Protein AF-A0A3C0PKL8-F1 (afdb_monomer_lite)

Foldseek 3Di:
DLVVLVVCLVVQLVLQLVLQVVCCVPPDDEDPVFLVLLQCLLPVVPDDPDPVSVVDDPLCNVLSPVLNVVCVVHPPVVSFVVLQSVLSSLVSNLVSVVCSVVVPDSVCSSVVVVVLQVCCVVPVNHRCDDGSHSSVVVVSVVSVD

Radius of gyration: 17.14 Å; chains: 1; bounding box: 44×31×46 Å

Secondary structure (DSSP, 8-state):
-GGGTGGGHHHHHHHHHHHHHHHHHHS----HHHHHHHHHHH-TTTTTT-HHHHT--GGGHHHHHHHHHHHTTS-HHHHHHHHHHHHHHHHHHHHHHHHHHTT--GGGHHHHHHHHHH-GGGGTTS--SS-SSHHHHHHHHHH--

Structure (mmCIF, N/CA/C/O backbone):
data_AF-A0A3C0PKL8-F1
#
_entry.id   AF-A0A3C0PKL8-F1
#
loop_
_atom_site.group_PDB
_atom_site.id
_atom_site.type_symbol
_atom_site.label_atom_id
_atom_site.label_alt_id
_atom_site.label_comp_id
_atom_site.label_asym_id
_atom_site.label_entity_id
_atom_site.label_seq_id
_atom_site.pdbx_PDB_ins_code
_atom_site.Cartn_x
_atom_site.Cartn_y
_atom_site.Cartn_z
_atom_site.occupancy
_atom_site.B_iso_or_equiv
_atom_site.auth_seq_id
_atom_site.auth_comp_id
_atom_site.auth_asym_id
_atom_site.auth_atom_id
_atom_site.pdbx_PDB_model_num
ATOM 1 N N . MET A 1 1 ? -28.741 2.728 17.330 1.00 50.69 1 MET A N 1
ATOM 2 C CA . MET A 1 1 ? -27.461 2.327 17.966 1.00 50.69 1 MET A CA 1
ATOM 3 C C . MET A 1 1 ? -26.274 2.258 16.988 1.00 50.69 1 MET A C 1
ATOM 5 O O . MET A 1 1 ? -25.154 2.432 17.436 1.00 50.69 1 MET A O 1
ATOM 9 N N . VAL A 1 2 ? -26.486 2.078 15.672 1.00 49.41 2 VAL A N 1
ATOM 10 C CA . VAL A 1 2 ? -25.423 2.059 14.630 1.00 49.41 2 VAL A CA 1
ATOM 11 C C . VAL A 1 2 ? -24.757 3.432 14.400 1.00 49.41 2 VAL A C 1
ATOM 13 O O . VAL A 1 2 ? -23.548 3.522 14.213 1.00 49.41 2 VAL A O 1
ATOM 16 N N . LEU A 1 3 ? -25.523 4.526 14.500 1.00 50.38 3 LEU A N 1
ATOM 17 C CA . LEU A 1 3 ? -25.039 5.898 14.262 1.00 50.38 3 LEU A CA 1
ATOM 18 C C . LEU A 1 3 ? -23.923 6.357 15.218 1.00 50.38 3 LEU A C 1
ATOM 20 O O . LEU A 1 3 ? -23.164 7.264 14.884 1.00 50.38 3 LEU A O 1
ATOM 24 N N . THR A 1 4 ? -23.809 5.754 16.404 1.00 56.31 4 THR A N 1
ATOM 25 C CA . THR A 1 4 ? -22.807 6.150 17.400 1.00 56.31 4 THR A CA 1
ATOM 26 C C . THR A 1 4 ? -21.416 5.618 17.064 1.00 56.31 4 THR A C 1
ATOM 28 O O . THR A 1 4 ? -20.437 6.279 17.390 1.00 56.31 4 THR A O 1
ATOM 31 N N . GLN A 1 5 ? -21.312 4.470 16.380 1.00 64.38 5 GLN A N 1
ATOM 32 C CA . GLN A 1 5 ? -20.015 3.859 16.071 1.00 64.38 5 GLN A CA 1
ATOM 33 C C . GLN A 1 5 ? -19.338 4.438 14.826 1.00 64.38 5 GLN A C 1
ATOM 35 O O . GLN A 1 5 ? -18.120 4.594 14.829 1.00 64.38 5 GLN A O 1
ATOM 40 N N . ARG A 1 6 ? -20.103 4.895 13.822 1.00 78.50 6 ARG A N 1
ATOM 41 C CA . ARG A 1 6 ? -19.530 5.602 12.657 1.00 78.50 6 ARG A CA 1
ATOM 42 C C . ARG A 1 6 ? -18.744 6.861 13.032 1.00 78.50 6 ARG A C 1
ATOM 44 O O . ARG A 1 6 ? -17.823 7.236 12.318 1.00 78.50 6 ARG A O 1
ATOM 51 N N . LYS A 1 7 ? -19.056 7.490 14.171 1.00 81.75 7 LYS A N 1
ATOM 52 C CA . LYS A 1 7 ? -18.294 8.639 14.691 1.00 81.75 7 LYS A CA 1
ATOM 53 C C . LYS A 1 7 ? -16.832 8.295 14.991 1.00 81.75 7 LYS A C 1
ATOM 55 O O . LYS A 1 7 ? -15.987 9.181 14.949 1.00 81.75 7 LYS A O 1
ATOM 60 N N . TYR A 1 8 ? -16.535 7.025 15.261 1.00 84.81 8 TYR A N 1
ATOM 61 C CA . TYR A 1 8 ? -15.184 6.546 15.540 1.00 84.81 8 TYR A CA 1
ATOM 62 C C . TYR A 1 8 ? -14.459 6.031 14.294 1.00 84.81 8 TYR A C 1
ATOM 64 O O . TYR A 1 8 ? -13.315 5.612 14.421 1.00 84.81 8 TYR A O 1
ATOM 72 N N . PHE A 1 9 ? -15.065 6.111 13.100 1.00 89.56 9 PHE A N 1
ATOM 73 C CA . PHE A 1 9 ? -14.451 5.632 11.856 1.00 89.56 9 PHE A CA 1
ATOM 74 C C . PHE A 1 9 ? -13.049 6.202 11.655 1.00 89.56 9 PHE A C 1
ATOM 76 O O . PHE A 1 9 ? -12.091 5.453 11.505 1.00 89.56 9 PHE A O 1
ATOM 83 N N . PHE A 1 10 ? -12.915 7.529 11.733 1.00 91.25 10 PHE A N 1
ATOM 84 C CA . PHE A 1 10 ? -11.623 8.186 11.556 1.00 91.25 10 PHE A CA 1
ATOM 85 C C . PHE A 1 10 ? -10.611 7.768 12.623 1.00 91.25 10 PHE A C 1
ATOM 87 O O . PHE A 1 10 ? -9.440 7.598 12.307 1.00 91.25 10 PHE A O 1
ATOM 94 N N . VAL A 1 11 ? -11.052 7.544 13.864 1.00 89.50 11 VAL A N 1
ATOM 95 C CA . VAL A 1 11 ? -10.171 7.053 14.933 1.00 89.50 11 VAL A CA 1
ATOM 96 C C . VAL A 1 11 ? -9.663 5.653 14.589 1.00 89.50 11 VAL A C 1
ATOM 98 O O . VAL A 1 11 ? -8.455 5.446 14.586 1.00 89.50 11 VAL A O 1
ATOM 101 N N . CYS A 1 12 ? -10.552 4.726 14.214 1.00 87.88 12 CYS A N 1
ATOM 102 C CA . CYS A 1 12 ? -10.172 3.380 13.779 1.00 87.88 12 CYS A CA 1
ATOM 103 C C . CYS A 1 12 ? -9.199 3.424 12.599 1.00 87.88 12 CYS A C 1
ATOM 105 O O . CYS A 1 12 ? -8.124 2.830 12.667 1.00 87.88 12 CYS A O 1
ATOM 107 N N . TYR A 1 13 ? -9.552 4.183 11.562 1.00 92.00 13 TYR A N 1
ATOM 108 C CA . TYR A 1 13 ? -8.743 4.369 10.366 1.00 92.00 13 TYR A CA 1
ATOM 109 C C . TYR A 1 13 ? -7.330 4.856 10.711 1.00 92.00 13 TYR A C 1
ATOM 111 O O . TYR A 1 13 ? -6.352 4.211 10.341 1.00 92.00 13 TYR A O 1
ATOM 119 N N . PHE A 1 14 ? -7.199 5.957 11.461 1.00 92.31 14 PHE A N 1
ATOM 120 C CA . PHE A 1 14 ? -5.886 6.518 11.790 1.00 92.31 14 PHE A CA 1
ATOM 121 C C . PHE A 1 14 ? -5.079 5.605 12.713 1.00 92.31 14 PHE A C 1
ATOM 123 O O . PHE A 1 14 ? -3.868 5.491 12.534 1.00 92.31 14 PHE A O 1
ATOM 130 N N . THR A 1 15 ? -5.717 4.925 13.670 1.00 89.25 15 THR A N 1
ATOM 131 C CA . THR A 1 15 ? -5.031 3.952 14.529 1.00 89.25 15 THR A CA 1
ATOM 132 C C . THR A 1 15 ? -4.447 2.808 13.705 1.00 89.25 15 THR A C 1
ATOM 134 O O . THR A 1 15 ? -3.268 2.501 13.857 1.00 89.25 15 THR A O 1
ATOM 137 N N . ILE A 1 16 ? -5.228 2.213 12.800 1.00 88.81 16 ILE A N 1
ATOM 138 C CA . ILE A 1 16 ? -4.756 1.120 11.938 1.00 88.81 16 ILE A CA 1
ATOM 139 C C . ILE A 1 16 ? -3.656 1.612 10.992 1.00 88.81 16 ILE A C 1
ATOM 141 O O . ILE A 1 16 ? -2.620 0.960 10.864 1.00 88.81 16 ILE A O 1
ATOM 145 N N . PHE A 1 17 ? -3.828 2.795 10.405 1.00 91.56 17 PHE A N 1
ATOM 146 C CA . PHE A 1 17 ? -2.840 3.394 9.511 1.00 91.56 17 PHE A CA 1
ATOM 147 C C . PHE A 1 17 ? -1.491 3.606 10.201 1.00 91.56 17 PHE A C 1
ATOM 149 O O . PHE A 1 17 ? -0.444 3.253 9.657 1.00 91.56 17 PHE A O 1
ATOM 156 N N . LEU A 1 18 ? -1.504 4.118 11.434 1.00 90.50 18 LEU A N 1
ATOM 157 C CA . LEU A 1 18 ? -0.292 4.288 12.233 1.00 90.50 18 LEU A CA 1
ATOM 158 C C . LEU A 1 18 ? 0.351 2.948 12.598 1.00 90.50 18 LEU A C 1
ATOM 160 O O . LEU A 1 18 ? 1.572 2.838 12.539 1.00 90.50 18 LEU A O 1
ATOM 164 N N . LEU A 1 19 ? -0.436 1.920 12.928 1.00 87.62 19 LEU A N 1
ATOM 165 C CA . LEU A 1 19 ? 0.094 0.579 13.201 1.00 87.62 19 LEU A CA 1
ATOM 166 C C . LEU A 1 19 ? 0.789 -0.021 11.972 1.00 87.62 19 LEU A C 1
ATOM 168 O O . LEU A 1 19 ? 1.867 -0.598 12.109 1.00 87.62 19 LEU A O 1
ATOM 172 N N . LEU A 1 20 ? 0.220 0.165 10.778 1.00 86.62 20 LEU A N 1
ATOM 173 C CA . LEU A 1 20 ? 0.823 -0.262 9.512 1.00 86.62 20 LEU A CA 1
ATOM 174 C C . LEU A 1 20 ? 2.132 0.484 9.217 1.00 86.62 20 LEU A C 1
ATOM 176 O O . LEU A 1 20 ? 3.120 -0.134 8.814 1.00 86.62 20 LEU A O 1
ATOM 180 N N . ILE A 1 21 ? 2.175 1.796 9.472 1.00 88.81 21 ILE A N 1
ATOM 181 C CA . ILE A 1 21 ? 3.406 2.592 9.351 1.00 88.81 21 ILE A CA 1
ATOM 182 C C . ILE A 1 21 ? 4.465 2.115 10.345 1.00 88.81 21 ILE A C 1
ATOM 184 O O . ILE A 1 21 ? 5.621 1.949 9.970 1.00 88.81 21 ILE A O 1
ATOM 188 N N . LEU A 1 22 ? 4.100 1.871 11.603 1.00 86.56 22 LEU A N 1
ATOM 189 C CA . LEU A 1 22 ? 5.052 1.368 12.592 1.00 86.56 22 LEU A CA 1
ATOM 190 C C . LEU A 1 22 ? 5.581 -0.007 12.179 1.00 86.56 22 LEU A C 1
ATOM 192 O O . LEU A 1 22 ? 6.786 -0.225 12.201 1.00 86.56 22 LEU A O 1
ATOM 196 N N . ASN A 1 23 ? 4.711 -0.909 11.721 1.00 8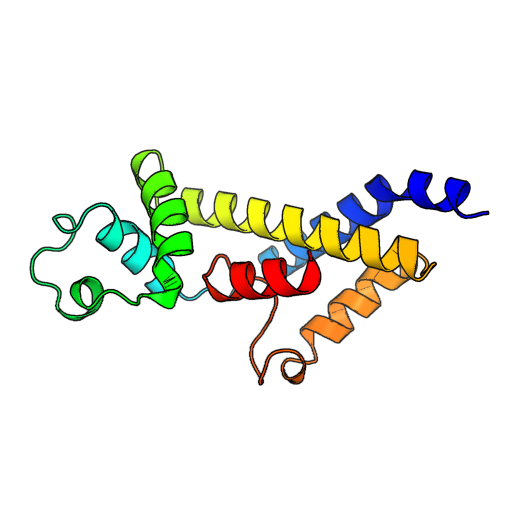1.00 23 ASN A N 1
ATOM 197 C CA . ASN A 1 23 ? 5.111 -2.223 11.225 1.00 81.00 23 ASN A CA 1
ATOM 198 C C . ASN A 1 23 ? 6.137 -2.131 10.082 1.00 81.00 23 ASN A C 1
ATOM 200 O O . ASN A 1 23 ? 7.139 -2.846 10.099 1.00 81.00 23 ASN A O 1
ATOM 204 N N . PHE A 1 24 ? 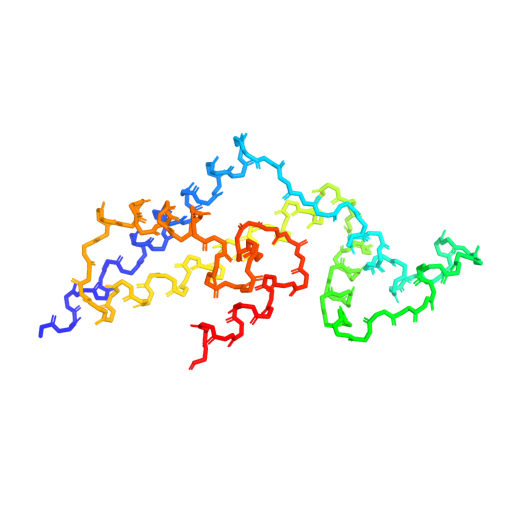5.927 -1.199 9.145 1.00 78.56 24 PHE A N 1
ATOM 205 C CA . PHE A 1 24 ? 6.863 -0.921 8.056 1.00 78.56 24 PHE A CA 1
ATOM 206 C C . PHE A 1 24 ? 8.263 -0.558 8.551 1.00 78.56 24 PHE A C 1
ATOM 208 O O . PHE A 1 24 ? 9.243 -1.083 8.032 1.00 78.56 24 PHE A O 1
ATOM 215 N N . LEU A 1 25 ? 8.355 0.304 9.566 1.00 79.12 25 LEU A N 1
ATOM 216 C CA . LEU A 1 25 ? 9.637 0.775 10.094 1.00 79.12 25 LEU A CA 1
ATOM 217 C C . LEU A 1 25 ? 10.459 -0.336 10.768 1.00 79.12 25 LEU A C 1
ATOM 219 O O . LEU A 1 25 ? 11.669 -0.178 10.903 1.00 79.12 25 LEU A O 1
ATOM 223 N N . PHE A 1 26 ? 9.830 -1.440 11.192 1.00 69.62 26 PHE A N 1
ATOM 224 C CA . PHE A 1 26 ? 10.489 -2.481 11.991 1.00 69.62 26 PHE A CA 1
ATOM 225 C C . PHE A 1 26 ? 10.692 -3.833 11.283 1.00 69.62 26 PHE A C 1
ATOM 227 O O . PHE A 1 26 ? 11.574 -4.581 11.699 1.00 69.62 26 PHE A O 1
ATOM 234 N N . PHE A 1 27 ? 9.917 -4.184 10.245 1.00 60.53 27 PHE A N 1
ATOM 235 C CA . PHE A 1 27 ? 9.849 -5.572 9.736 1.00 60.53 27 PHE A CA 1
ATOM 236 C C . PHE A 1 27 ? 9.988 -5.719 8.206 1.00 60.53 27 PHE A C 1
ATOM 238 O O . PHE A 1 27 ? 9.397 -6.614 7.604 1.00 60.53 27 PHE A O 1
ATOM 245 N N . GLU A 1 28 ? 10.764 -4.844 7.565 1.00 62.72 28 GLU A N 1
ATOM 246 C CA . GLU A 1 28 ? 10.804 -4.652 6.108 1.00 62.72 28 GLU A CA 1
ATOM 247 C C . GLU A 1 28 ? 10.974 -5.942 5.270 1.00 62.72 28 GLU A C 1
ATOM 249 O O . GLU A 1 28 ? 11.997 -6.625 5.330 1.00 62.72 28 GLU A O 1
ATOM 254 N N . LYS A 1 29 ? 9.975 -6.239 4.425 1.00 58.75 29 LYS A N 1
ATOM 255 C CA . LYS A 1 29 ? 10.085 -7.112 3.246 1.00 58.75 29 LYS A CA 1
ATOM 256 C C . LYS A 1 29 ? 9.210 -6.537 2.130 1.00 58.75 29 LYS A C 1
ATOM 258 O O . LYS A 1 29 ? 8.020 -6.289 2.332 1.00 58.75 29 LYS A O 1
ATOM 263 N N . ASN A 1 30 ? 9.801 -6.276 0.970 1.00 65.38 30 ASN A N 1
ATOM 264 C CA . ASN A 1 30 ? 9.090 -6.111 -0.296 1.00 65.38 30 ASN A CA 1
ATOM 265 C C . ASN A 1 30 ? 9.841 -6.921 -1.340 1.00 65.38 30 ASN A C 1
ATOM 267 O O . ASN A 1 30 ? 11.067 -7.029 -1.273 1.00 65.38 30 ASN A O 1
ATOM 271 N N . GLU A 1 31 ? 9.134 -7.427 -2.335 1.00 68.19 31 GLU A N 1
ATOM 272 C CA . GLU A 1 31 ? 9.795 -8.002 -3.494 1.00 68.19 31 GLU A CA 1
ATOM 273 C C . GLU A 1 31 ? 10.382 -6.872 -4.352 1.00 68.19 31 GLU A C 1
ATOM 275 O O . GLU A 1 31 ? 9.669 -6.095 -4.989 1.00 68.19 31 GLU A O 1
ATOM 280 N N . CYS A 1 32 ? 11.713 -6.737 -4.336 1.00 70.38 32 CYS A N 1
ATOM 281 C CA . CYS A 1 32 ? 12.428 -5.702 -5.092 1.00 70.38 32 CYS A CA 1
ATOM 282 C C . CYS A 1 32 ? 12.189 -5.803 -6.610 1.00 70.38 32 CYS A C 1
ATOM 284 O O . CYS A 1 32 ? 12.264 -4.802 -7.321 1.00 70.38 32 CYS A O 1
ATOM 286 N N . SER A 1 33 ? 11.879 -7.004 -7.098 1.00 81.06 33 SER A N 1
ATOM 287 C CA . SER A 1 33 ? 11.575 -7.334 -8.494 1.00 81.06 33 SER A CA 1
ATOM 288 C C . SER A 1 33 ? 10.306 -6.657 -9.020 1.00 81.06 33 SER A C 1
ATOM 290 O O . SER A 1 33 ? 10.222 -6.338 -10.206 1.00 81.06 33 SER A O 1
ATOM 292 N N . VAL A 1 34 ? 9.329 -6.388 -8.154 1.00 86.31 34 VAL A N 1
ATOM 293 C CA . VAL A 1 34 ? 7.984 -5.958 -8.562 1.00 86.31 34 VAL A CA 1
ATOM 294 C C . VAL A 1 34 ? 7.986 -4.530 -9.124 1.00 86.31 34 VAL A C 1
ATOM 296 O O . VAL A 1 34 ? 7.389 -4.258 -10.163 1.00 86.31 34 VAL A O 1
ATOM 299 N N . LEU A 1 35 ? 8.745 -3.613 -8.517 1.00 88.56 35 LEU A N 1
ATOM 300 C CA . LEU A 1 35 ? 8.869 -2.240 -9.027 1.00 88.56 35 LEU A CA 1
ATOM 301 C C . LEU A 1 35 ? 9.693 -2.149 -10.315 1.00 88.56 35 LEU A C 1
ATOM 303 O O . LEU A 1 35 ? 9.423 -1.298 -11.163 1.00 88.56 35 LEU A O 1
ATOM 307 N N . VAL A 1 36 ? 10.701 -3.012 -10.460 1.00 90.31 36 VAL A N 1
ATOM 308 C CA . VAL A 1 36 ? 11.515 -3.109 -11.681 1.00 90.31 36 VAL A CA 1
ATOM 309 C C . VAL A 1 36 ? 10.634 -3.567 -12.843 1.00 90.31 36 VAL A C 1
ATOM 311 O O . VAL A 1 36 ? 10.652 -2.945 -13.905 1.00 90.31 36 VAL A O 1
ATOM 314 N N . THR A 1 37 ? 9.799 -4.579 -12.603 1.00 91.25 37 THR A N 1
ATOM 315 C CA . THR A 1 37 ? 8.814 -5.086 -13.569 1.00 91.25 37 THR A CA 1
ATOM 316 C C . THR A 1 37 ? 7.812 -4.004 -13.957 1.00 91.25 37 THR A C 1
ATOM 318 O O . THR A 1 37 ? 7.625 -3.742 -15.142 1.00 91.25 37 THR A O 1
ATOM 321 N N . ALA A 1 38 ? 7.253 -3.282 -12.981 1.00 91.19 38 ALA A N 1
ATOM 322 C CA . ALA A 1 38 ? 6.333 -2.178 -13.239 1.00 91.19 38 ALA A CA 1
ATOM 323 C C . ALA A 1 38 ? 6.958 -1.054 -14.081 1.00 91.19 38 ALA A C 1
ATOM 325 O O . ALA A 1 38 ? 6.326 -0.527 -14.998 1.00 91.19 38 ALA A O 1
ATOM 326 N N . ARG A 1 39 ? 8.217 -0.688 -13.806 1.00 92.00 39 ARG A N 1
ATOM 327 C CA . ARG A 1 39 ? 8.932 0.314 -14.604 1.00 92.00 39 ARG A CA 1
ATOM 328 C C . ARG A 1 39 ? 9.129 -0.159 -16.041 1.00 92.00 39 ARG A C 1
ATOM 330 O O . ARG A 1 39 ? 8.825 0.595 -16.963 1.00 92.00 39 ARG A O 1
ATOM 337 N N . HIS A 1 40 ? 9.623 -1.383 -16.226 1.00 92.75 40 HIS A N 1
ATOM 338 C CA . HIS A 1 40 ? 9.861 -1.943 -17.559 1.00 92.75 40 HIS A CA 1
ATOM 339 C C . HIS A 1 40 ? 8.566 -2.120 -18.355 1.00 92.75 40 HIS A C 1
ATOM 341 O O . HIS A 1 40 ? 8.547 -1.879 -19.555 1.00 92.75 40 HIS A O 1
ATOM 347 N N . PHE A 1 41 ? 7.460 -2.449 -17.685 1.00 92.31 41 PHE A N 1
ATOM 348 C CA . PHE A 1 41 ? 6.139 -2.539 -18.306 1.00 92.31 41 PHE A CA 1
ATOM 349 C C . PHE A 1 41 ? 5.717 -1.225 -18.984 1.00 92.31 41 PHE A C 1
ATOM 351 O O . PHE A 1 41 ? 5.123 -1.239 -20.060 1.00 92.31 41 PHE A O 1
ATOM 358 N N . VAL A 1 42 ? 6.036 -0.078 -18.375 1.00 92.69 42 VAL A N 1
ATOM 359 C CA . VAL A 1 42 ? 5.657 1.250 -18.888 1.00 92.69 42 VAL A CA 1
ATOM 360 C C . VAL A 1 42 ? 6.730 1.871 -19.798 1.00 92.69 42 VAL A C 1
ATOM 362 O O . VAL A 1 42 ? 6.400 2.700 -20.653 1.00 92.69 42 VAL A O 1
ATOM 365 N N . ASP A 1 43 ? 7.994 1.481 -19.636 1.00 92.06 43 ASP A N 1
ATOM 366 C CA . ASP A 1 43 ? 9.114 1.850 -20.507 1.00 92.06 43 ASP A CA 1
ATOM 367 C C . ASP A 1 43 ? 9.974 0.617 -20.855 1.00 92.06 43 ASP A C 1
ATOM 369 O O . ASP A 1 43 ? 11.018 0.391 -20.234 1.00 92.06 43 ASP A O 1
ATOM 373 N N . PRO A 1 44 ? 9.584 -0.166 -21.881 1.00 90.81 44 PRO A N 1
ATOM 374 C CA . PRO A 1 44 ? 10.329 -1.362 -22.290 1.00 90.81 44 PRO A CA 1
ATOM 375 C C . PRO A 1 44 ? 11.737 -1.065 -22.826 1.00 90.81 44 PRO A C 1
ATOM 377 O O . PRO A 1 44 ? 12.557 -1.968 -22.992 1.00 90.81 44 PRO A O 1
ATOM 380 N N . ASN A 1 45 ? 12.035 0.204 -23.130 1.00 92.00 45 ASN A N 1
ATOM 381 C CA . ASN A 1 45 ? 13.358 0.627 -23.574 1.00 92.00 45 ASN A CA 1
ATOM 382 C C . ASN A 1 45 ? 14.314 0.902 -22.409 1.00 92.00 45 ASN A C 1
ATOM 384 O O . ASN A 1 45 ? 15.500 1.123 -22.666 1.00 92.00 45 ASN A O 1
ATOM 388 N N . TRP A 1 46 ? 13.829 0.883 -21.163 1.00 91.06 46 TRP A N 1
ATOM 389 C CA . TRP A 1 46 ? 14.654 1.114 -19.985 1.00 91.06 46 TRP A CA 1
ATOM 390 C C . TRP A 1 46 ? 15.753 0.052 -19.839 1.00 91.06 46 TRP A C 1
ATOM 392 O O . TRP A 1 46 ? 16.916 0.410 -19.645 1.00 91.06 46 TRP A O 1
ATOM 402 N N . ILE A 1 47 ? 15.406 -1.233 -19.996 1.00 90.88 47 ILE A N 1
ATOM 403 C CA . ILE A 1 47 ? 16.360 -2.353 -20.040 1.00 90.88 47 ILE A CA 1
ATOM 404 C C . ILE A 1 47 ? 16.074 -3.202 -21.281 1.00 90.88 47 ILE A C 1
ATOM 406 O O . ILE A 1 47 ? 15.371 -4.210 -21.250 1.00 90.88 47 ILE A O 1
ATOM 410 N N . LYS A 1 48 ? 16.622 -2.774 -22.418 1.00 90.62 48 LYS A N 1
ATOM 411 C CA . LYS A 1 48 ? 16.407 -3.457 -23.699 1.00 90.62 48 LYS A CA 1
ATOM 412 C C . LYS A 1 48 ? 16.955 -4.883 -23.677 1.00 90.62 48 LYS A C 1
ATOM 414 O O . LYS A 1 48 ? 18.111 -5.097 -23.324 1.00 90.62 48 LYS A O 1
ATOM 419 N N . GLY A 1 49 ? 16.149 -5.828 -24.158 1.00 87.19 49 GLY A N 1
ATOM 420 C CA . GLY A 1 49 ? 16.568 -7.215 -24.373 1.00 87.19 49 GLY A CA 1
ATOM 421 C C . GLY A 1 49 ? 16.564 -8.094 -23.123 1.00 87.19 49 GLY A C 1
ATOM 422 O O . GLY A 1 49 ? 16.960 -9.254 -23.219 1.00 87.19 49 GLY A O 1
ATOM 423 N N . ASP A 1 50 ? 16.105 -7.588 -21.974 1.00 89.81 50 ASP A N 1
ATOM 424 C CA . ASP A 1 50 ? 15.898 -8.433 -20.800 1.00 89.81 50 ASP A CA 1
ATOM 425 C C . ASP A 1 50 ? 14.698 -9.360 -21.026 1.00 89.81 50 ASP A C 1
ATOM 427 O O . ASP A 1 50 ? 13.563 -8.909 -21.203 1.00 89.81 50 ASP A O 1
ATOM 431 N N . TRP A 1 51 ? 14.958 -10.666 -21.063 1.00 88.69 51 TRP A N 1
ATOM 432 C CA . TRP A 1 51 ? 13.935 -11.668 -21.352 1.00 88.69 51 TRP A CA 1
ATOM 433 C C . TRP A 1 51 ? 12.907 -11.786 -20.220 1.00 88.69 51 TRP A C 1
ATOM 435 O O . TRP A 1 51 ? 11.723 -11.975 -20.495 1.00 88.69 51 TRP A O 1
ATOM 445 N N . TRP A 1 52 ? 13.332 -11.641 -18.962 1.00 87.88 52 TRP A N 1
ATOM 446 C CA . TRP A 1 52 ? 12.482 -11.843 -17.791 1.00 87.88 52 TRP A CA 1
ATOM 447 C C . TRP A 1 52 ? 11.476 -10.697 -17.652 1.00 87.88 52 TRP A C 1
ATOM 449 O O . TRP A 1 52 ? 10.269 -10.934 -17.618 1.00 87.88 52 TRP A O 1
ATOM 459 N N . LEU A 1 53 ? 11.951 -9.451 -17.711 1.00 87.62 53 LEU A N 1
ATOM 460 C CA . LEU A 1 53 ? 11.106 -8.258 -17.661 1.00 87.62 53 LEU A CA 1
ATOM 461 C C . LEU A 1 53 ? 10.167 -8.149 -18.869 1.00 87.62 53 LEU A C 1
ATOM 463 O O . LEU A 1 53 ? 9.066 -7.613 -18.752 1.00 87.62 53 LEU A O 1
ATOM 467 N N . SER A 1 54 ? 10.582 -8.668 -20.026 1.00 86.69 54 SER A N 1
ATOM 468 C CA . SER A 1 54 ? 9.781 -8.626 -21.257 1.00 86.69 54 SER A CA 1
ATOM 469 C C . SER A 1 54 ? 8.748 -9.749 -21.359 1.00 86.69 54 SER A C 1
ATOM 471 O O . SER A 1 54 ? 7.905 -9.699 -22.250 1.00 86.69 54 SER A O 1
ATOM 473 N N . THR A 1 55 ? 8.790 -10.749 -20.469 1.00 83.56 55 THR A N 1
ATOM 474 C CA . THR A 1 55 ? 7.832 -11.868 -20.490 1.00 83.56 55 THR A CA 1
ATOM 475 C C . THR A 1 55 ? 6.412 -11.394 -20.172 1.00 83.56 55 THR A C 1
ATOM 477 O O . THR A 1 55 ? 5.466 -11.975 -20.686 1.00 83.56 55 THR A O 1
ATOM 480 N N . GLY A 1 56 ? 6.266 -10.307 -19.401 1.00 72.81 56 GLY A N 1
ATOM 481 C CA . GLY A 1 56 ? 4.980 -9.683 -19.091 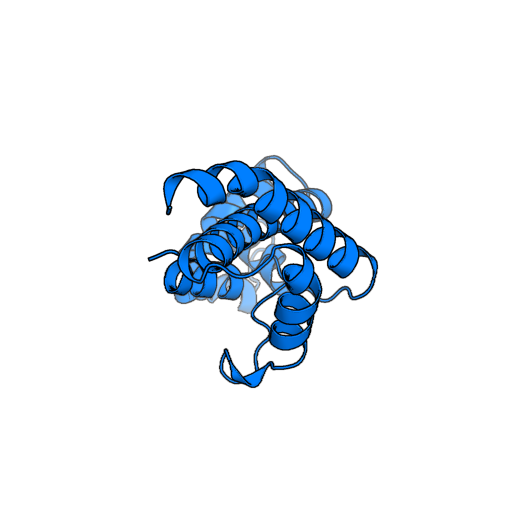1.00 72.81 56 GLY A CA 1
ATOM 482 C C . GLY A 1 56 ? 4.056 -10.604 -18.292 1.00 72.81 56 GLY A C 1
ATOM 483 O O . GLY A 1 56 ? 3.396 -11.480 -18.838 1.00 72.81 56 GLY A O 1
ATOM 484 N N . ILE A 1 57 ? 3.961 -10.394 -16.981 1.00 81.19 57 ILE A N 1
ATOM 485 C CA . ILE A 1 57 ? 3.049 -11.174 -16.140 1.00 81.19 57 ILE A CA 1
ATOM 486 C C . ILE A 1 57 ? 1.653 -10.533 -16.189 1.00 81.19 57 ILE A C 1
ATOM 488 O O . ILE A 1 57 ? 1.429 -9.459 -15.630 1.00 81.19 57 ILE A O 1
ATOM 492 N N . GLU A 1 58 ? 0.706 -11.181 -16.874 1.00 81.50 58 GLU A N 1
ATOM 493 C CA . GLU A 1 58 ? -0.618 -10.605 -17.174 1.00 81.50 58 GLU A CA 1
ATOM 494 C C . GLU A 1 58 ? -1.417 -10.210 -15.922 1.00 81.50 58 GLU A C 1
ATOM 496 O O . GLU A 1 58 ? -2.020 -9.132 -15.892 1.00 81.50 58 GLU A O 1
ATOM 501 N N . TYR A 1 59 ? -1.383 -11.032 -14.864 1.00 81.19 59 TYR A N 1
ATOM 502 C CA . TYR A 1 59 ? -2.119 -10.755 -13.623 1.00 81.19 59 TYR A CA 1
ATOM 503 C C . TYR A 1 59 ? -1.581 -9.527 -12.863 1.00 81.19 59 TYR A C 1
ATOM 505 O O . TYR A 1 59 ? -2.263 -8.990 -11.993 1.00 81.19 59 TYR A O 1
ATOM 513 N N . GLU A 1 60 ? -0.384 -9.044 -13.207 1.00 87.62 60 GLU A N 1
ATOM 514 C CA . GLU A 1 60 ? 0.248 -7.864 -12.606 1.00 87.62 60 GLU A CA 1
ATOM 515 C C . GLU A 1 60 ? -0.004 -6.585 -13.406 1.00 87.62 60 GLU A C 1
ATOM 517 O O . GLU A 1 60 ? 0.396 -5.508 -12.976 1.00 87.62 60 GLU A O 1
ATOM 522 N N . SER A 1 61 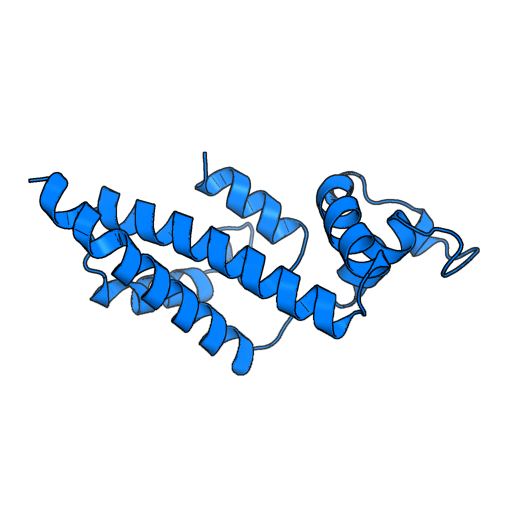? -0.675 -6.668 -14.558 1.00 87.31 61 SER A N 1
ATOM 523 C CA . SER A 1 61 ? -0.844 -5.557 -15.506 1.00 87.31 61 SER A CA 1
ATOM 524 C C . SER A 1 61 ? -1.398 -4.275 -14.874 1.00 87.31 61 SER A C 1
ATOM 526 O O . SER A 1 61 ? -0.857 -3.194 -15.111 1.00 87.31 61 SER A O 1
ATOM 528 N N . LEU A 1 62 ? -2.428 -4.376 -14.028 1.00 86.88 62 LEU A N 1
ATOM 529 C CA . LEU A 1 62 ? -3.020 -3.218 -13.350 1.00 86.88 62 LEU A CA 1
ATOM 530 C C . LEU A 1 62 ? -2.030 -2.558 -12.379 1.00 86.88 62 LEU A C 1
ATOM 532 O O . LEU A 1 62 ? -1.860 -1.336 -12.393 1.00 86.88 62 LEU A O 1
ATOM 536 N N . PHE A 1 63 ? -1.358 -3.370 -11.559 1.00 89.56 63 PHE A N 1
ATOM 537 C CA . PHE A 1 63 ? -0.333 -2.892 -10.635 1.00 89.56 63 PHE A CA 1
ATOM 538 C C . PHE A 1 63 ? 0.833 -2.262 -11.407 1.00 89.56 63 PHE A C 1
ATOM 540 O O . PHE A 1 63 ? 1.228 -1.135 -11.112 1.00 89.56 63 PHE A O 1
ATOM 547 N N . ASN A 1 64 ? 1.334 -2.951 -12.433 1.00 91.81 64 ASN A N 1
ATOM 548 C CA . ASN A 1 64 ? 2.458 -2.519 -13.254 1.00 91.81 64 ASN A CA 1
ATOM 549 C C . ASN A 1 64 ? 2.161 -1.206 -13.979 1.00 91.81 64 ASN A C 1
ATOM 551 O O . ASN A 1 64 ? 3.011 -0.317 -14.009 1.00 91.81 64 ASN A O 1
ATOM 555 N N . PHE A 1 65 ? 0.942 -1.032 -14.490 1.00 90.56 65 PHE A N 1
ATOM 556 C CA . PHE A 1 65 ? 0.515 0.229 -15.083 1.00 90.56 65 PHE A CA 1
ATOM 557 C C . PHE A 1 65 ? 0.530 1.373 -14.062 1.00 90.56 65 PHE A C 1
ATOM 559 O O . PHE A 1 65 ? 1.101 2.432 -14.333 1.00 90.56 65 PHE A O 1
ATOM 566 N N . PHE A 1 66 ? -0.056 1.168 -12.877 1.00 90.12 66 PHE A N 1
ATOM 567 C CA . PHE A 1 66 ? -0.125 2.201 -11.841 1.00 90.12 66 PHE A CA 1
ATOM 568 C C . PHE A 1 66 ? 1.261 2.549 -11.281 1.00 90.12 66 PHE A C 1
ATOM 570 O O . PHE A 1 66 ? 1.683 3.707 -11.323 1.00 90.12 66 PHE A O 1
ATOM 577 N N . ALA A 1 67 ? 2.000 1.545 -10.806 1.00 90.50 67 ALA A N 1
ATOM 578 C CA . ALA A 1 67 ? 3.327 1.712 -10.225 1.00 90.50 67 ALA A CA 1
ATOM 579 C C . ALA A 1 67 ? 4.348 2.222 -11.257 1.00 90.50 67 ALA A C 1
ATOM 581 O O . ALA A 1 67 ? 5.151 3.105 -10.947 1.00 90.50 67 ALA A O 1
ATOM 582 N N . GLY A 1 68 ? 4.286 1.733 -12.499 1.00 91.50 68 GLY A N 1
ATOM 583 C CA . GLY A 1 68 ? 5.150 2.178 -13.591 1.00 91.50 68 GLY A CA 1
ATOM 584 C C . GLY A 1 68 ? 4.838 3.598 -14.064 1.00 91.50 68 GLY A C 1
ATOM 585 O O . GLY A 1 68 ? 5.749 4.357 -14.393 1.00 91.50 68 GLY A O 1
ATOM 586 N N . THR A 1 69 ? 3.568 4.015 -14.042 1.00 91.38 69 THR A N 1
ATOM 587 C CA . THR A 1 69 ? 3.199 5.409 -14.339 1.00 91.38 69 THR A CA 1
ATOM 588 C C . THR A 1 69 ? 3.659 6.343 -13.230 1.00 91.38 69 THR A C 1
ATOM 590 O O . THR A 1 69 ? 4.210 7.401 -13.526 1.00 91.38 69 THR A O 1
ATOM 593 N N . LEU A 1 70 ? 3.512 5.940 -11.964 1.00 89.38 70 LEU A N 1
ATOM 594 C CA . LEU A 1 70 ? 4.042 6.701 -10.836 1.00 89.38 70 LEU A CA 1
ATOM 595 C C . LEU A 1 70 ? 5.558 6.892 -10.981 1.00 89.38 70 LEU A C 1
ATOM 597 O O . LEU A 1 70 ? 6.052 8.001 -10.811 1.00 89.38 70 LEU A O 1
ATOM 601 N N . TYR A 1 71 ? 6.274 5.850 -11.414 1.00 87.69 71 TYR A N 1
ATOM 602 C CA . TYR A 1 71 ? 7.705 5.928 -11.694 1.00 87.69 71 TYR A CA 1
ATOM 603 C C . TYR A 1 71 ? 8.079 6.997 -12.736 1.00 87.69 71 TYR A C 1
ATOM 605 O O . TYR A 1 71 ? 9.122 7.628 -12.599 1.00 87.69 71 TYR A O 1
ATOM 613 N N . LYS A 1 72 ? 7.248 7.272 -13.753 1.00 85.88 72 LYS A N 1
ATOM 614 C CA . LYS A 1 72 ? 7.562 8.306 -14.766 1.00 85.88 72 LYS A CA 1
ATOM 615 C C . LYS A 1 72 ? 7.798 9.695 -14.170 1.00 85.88 72 LYS A C 1
ATOM 617 O O . LYS A 1 72 ? 8.465 10.513 -14.798 1.00 85.88 72 LYS A O 1
ATOM 622 N N . ILE A 1 73 ? 7.250 9.958 -12.985 1.00 87.19 73 ILE A N 1
ATOM 623 C CA . ILE A 1 73 ? 7.346 11.243 -12.288 1.00 87.19 73 ILE A CA 1
ATOM 624 C C . ILE A 1 73 ? 8.112 11.146 -10.957 1.00 87.19 73 ILE A C 1
ATOM 626 O O . ILE A 1 73 ? 8.171 12.126 -10.217 1.00 87.19 73 ILE A O 1
ATOM 630 N N . SER A 1 74 ? 8.700 9.989 -10.631 1.00 89.62 74 SER A N 1
ATOM 631 C CA . SER A 1 74 ? 9.396 9.747 -9.360 1.00 89.62 74 SER A CA 1
ATOM 632 C C . SER A 1 74 ? 10.606 8.811 -9.508 1.00 89.62 74 SER A C 1
ATOM 634 O O . SER A 1 74 ? 11.055 8.492 -10.602 1.00 89.62 74 SER A O 1
ATOM 636 N N . ASN A 1 75 ? 11.194 8.394 -8.384 1.00 89.44 75 ASN A N 1
ATOM 637 C CA . ASN A 1 75 ? 12.234 7.362 -8.328 1.00 89.44 75 ASN A CA 1
ATOM 638 C C . ASN A 1 75 ? 11.722 6.133 -7.563 1.00 89.44 75 ASN A C 1
ATOM 640 O O . ASN A 1 75 ? 10.663 6.200 -6.942 1.00 89.44 75 ASN A O 1
ATOM 644 N N . PHE A 1 76 ? 12.480 5.031 -7.567 1.00 87.19 76 PHE A N 1
ATOM 645 C CA . PHE A 1 76 ? 12.057 3.777 -6.930 1.00 87.19 76 PHE A CA 1
ATOM 646 C C . PHE A 1 76 ? 11.693 3.949 -5.455 1.00 87.19 76 PHE A C 1
ATOM 648 O O . PHE A 1 76 ? 10.644 3.472 -5.035 1.00 87.19 76 PHE A O 1
ATOM 655 N N . SER A 1 77 ? 12.511 4.672 -4.688 1.00 88.25 77 SER A N 1
ATOM 656 C CA . SER A 1 77 ? 12.276 4.900 -3.260 1.00 88.25 77 SER A CA 1
ATOM 657 C C . SER A 1 77 ? 10.988 5.682 -3.012 1.00 88.25 77 SER A C 1
ATOM 659 O O . SER A 1 77 ? 10.198 5.326 -2.142 1.00 88.25 77 SER A O 1
ATOM 661 N N . LEU A 1 78 ? 10.739 6.730 -3.798 1.00 88.88 78 LEU A N 1
ATOM 662 C CA . LEU A 1 78 ? 9.538 7.543 -3.657 1.00 88.88 78 LEU A CA 1
ATOM 663 C C . LEU A 1 78 ? 8.287 6.791 -4.134 1.00 88.88 78 LEU A C 1
ATOM 665 O O . LEU A 1 78 ? 7.282 6.807 -3.431 1.00 88.88 78 LEU A O 1
ATOM 669 N N . THR A 1 79 ? 8.354 6.082 -5.268 1.00 89.62 79 THR A N 1
ATOM 670 C CA . THR A 1 79 ? 7.275 5.198 -5.750 1.00 89.62 79 THR A CA 1
ATOM 671 C C . THR A 1 79 ? 6.915 4.166 -4.688 1.00 89.62 79 THR A C 1
ATOM 673 O O . THR A 1 79 ? 5.740 3.942 -4.415 1.00 89.62 79 THR A O 1
ATOM 676 N N . PHE A 1 80 ? 7.926 3.569 -4.059 1.00 86.75 80 PHE A N 1
ATOM 677 C CA . PHE A 1 80 ? 7.763 2.587 -2.999 1.00 86.75 80 PHE A CA 1
ATOM 678 C C . PHE A 1 80 ? 7.058 3.167 -1.770 1.00 86.75 80 PHE A C 1
ATOM 680 O O . PHE A 1 80 ? 6.064 2.605 -1.312 1.00 86.75 80 PHE A O 1
ATOM 687 N N . ILE A 1 81 ? 7.535 4.308 -1.263 1.00 88.00 81 ILE A N 1
ATOM 688 C CA . ILE A 1 81 ? 6.949 4.968 -0.090 1.00 88.00 81 ILE A CA 1
ATOM 689 C C . ILE A 1 81 ? 5.506 5.385 -0.381 1.00 88.00 81 ILE A C 1
ATOM 691 O O . ILE A 1 81 ? 4.608 5.058 0.391 1.00 88.00 81 ILE A O 1
ATOM 695 N N . LEU A 1 82 ? 5.262 6.063 -1.505 1.00 89.38 82 LEU A N 1
ATOM 696 C CA . LEU A 1 82 ? 3.922 6.519 -1.880 1.00 89.38 82 LEU A CA 1
ATOM 697 C C . LEU A 1 82 ? 2.968 5.344 -2.107 1.00 89.38 82 LEU A C 1
ATOM 699 O O . LEU A 1 82 ? 1.842 5.368 -1.614 1.00 89.38 82 LEU A O 1
ATOM 703 N N . GLY A 1 83 ? 3.429 4.301 -2.797 1.00 88.38 83 GLY A N 1
ATOM 704 C CA . GLY A 1 83 ? 2.660 3.085 -3.024 1.00 88.38 83 GLY A CA 1
ATOM 705 C C . GLY A 1 83 ? 2.288 2.381 -1.720 1.00 88.38 83 GLY A C 1
ATOM 706 O O . GLY A 1 83 ? 1.136 1.985 -1.543 1.00 88.38 83 GLY A O 1
ATOM 707 N N . ARG A 1 84 ? 3.217 2.295 -0.760 1.00 86.88 84 ARG A N 1
ATOM 708 C CA . ARG A 1 84 ? 2.927 1.746 0.572 1.00 86.88 84 ARG A CA 1
ATOM 709 C C . ARG A 1 84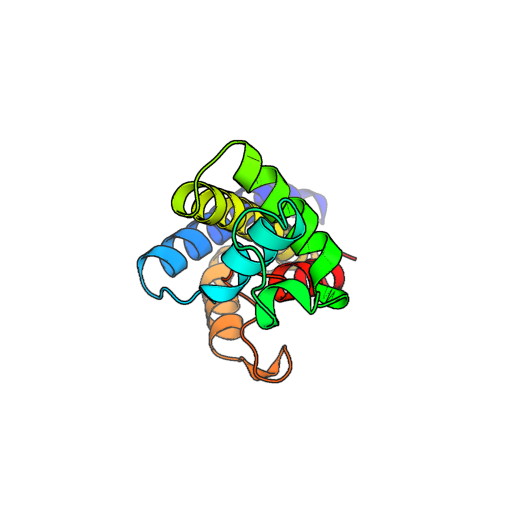 ? 1.934 2.591 1.349 1.00 86.88 84 ARG A C 1
ATOM 711 O O . ARG A 1 84 ? 0.981 2.040 1.885 1.00 86.88 84 ARG A O 1
ATOM 718 N N . LEU A 1 85 ? 2.118 3.910 1.393 1.00 90.31 85 LEU A N 1
ATOM 719 C CA . LEU A 1 85 ? 1.179 4.805 2.076 1.00 90.31 85 LEU A CA 1
ATOM 720 C C . LEU A 1 85 ? -0.229 4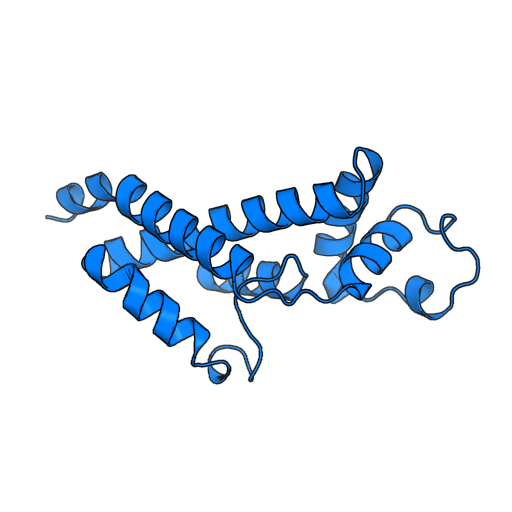.686 1.483 1.00 90.31 85 LEU A C 1
ATOM 722 O O . LEU A 1 85 ? -1.209 4.665 2.225 1.00 90.31 85 LEU A O 1
ATOM 726 N N . PHE A 1 86 ? -0.327 4.544 0.162 1.00 90.38 86 PHE A N 1
ATOM 727 C CA . PHE A 1 86 ? -1.590 4.299 -0.522 1.00 90.38 86 PHE A CA 1
ATOM 728 C C . PHE A 1 86 ? -2.216 2.955 -0.122 1.00 90.38 86 PHE A C 1
ATOM 730 O O . PHE A 1 86 ? -3.362 2.924 0.322 1.00 90.38 86 PHE A O 1
ATOM 737 N N . VAL A 1 87 ? -1.462 1.854 -0.191 1.00 87.94 87 VAL A N 1
ATOM 738 C CA . VAL A 1 87 ? -1.945 0.521 0.217 1.00 87.94 87 VAL A CA 1
ATOM 739 C C . VAL A 1 87 ? -2.358 0.504 1.691 1.00 87.94 87 VAL A C 1
ATOM 741 O O . VAL A 1 87 ? -3.404 -0.046 2.030 1.00 87.94 87 VAL A O 1
ATOM 744 N N . TYR A 1 88 ? -1.595 1.151 2.573 1.00 89.81 88 TYR A N 1
ATOM 745 C CA . TYR A 1 88 ? -1.933 1.252 3.993 1.00 89.81 88 TYR A CA 1
ATOM 746 C C . TYR A 1 88 ? -3.193 2.063 4.230 1.00 89.81 88 TYR A C 1
ATOM 748 O O . TYR A 1 88 ? -3.990 1.693 5.088 1.00 89.81 88 TYR A O 1
ATOM 756 N N . SER A 1 89 ? -3.398 3.141 3.476 1.00 92.00 89 SER A N 1
ATOM 757 C CA . SER A 1 89 ? -4.634 3.917 3.528 1.00 92.00 89 SER A CA 1
ATOM 758 C C . SER A 1 89 ? -5.838 3.042 3.169 1.00 92.00 89 SER A C 1
ATOM 760 O O . SER A 1 89 ? -6.791 2.977 3.944 1.00 92.00 89 SER A O 1
ATOM 762 N N . LEU A 1 90 ? -5.766 2.282 2.072 1.00 90.69 90 LEU A N 1
ATOM 763 C CA . LEU A 1 90 ? -6.854 1.393 1.654 1.00 90.69 90 LEU A CA 1
ATOM 764 C C . LEU A 1 90 ? -7.129 0.276 2.670 1.00 90.69 90 LEU A C 1
ATOM 766 O O . LEU A 1 90 ? -8.279 0.051 3.042 1.00 90.69 90 LEU A O 1
ATOM 770 N N . TRP A 1 91 ? -6.089 -0.373 3.195 1.00 87.31 91 TRP A N 1
ATOM 771 C CA . TRP A 1 91 ? -6.259 -1.387 4.239 1.00 87.31 91 TRP A CA 1
ATOM 772 C C . TRP A 1 91 ? -6.848 -0.812 5.525 1.00 87.31 91 TRP A C 1
ATOM 774 O O . TRP A 1 91 ? -7.724 -1.422 6.133 1.00 87.31 91 TRP A O 1
ATOM 784 N N . SER A 1 92 ? -6.403 0.377 5.927 1.00 89.56 92 SER A N 1
ATOM 785 C CA . SER A 1 92 ? -6.936 1.059 7.110 1.00 89.56 92 SER A CA 1
ATOM 786 C C . SER A 1 92 ? -8.409 1.401 6.950 1.00 89.56 92 SER A C 1
ATOM 788 O O . SER A 1 92 ? -9.159 1.316 7.920 1.00 89.56 92 SER A O 1
ATOM 790 N N . TYR A 1 93 ? -8.829 1.757 5.733 1.00 91.50 93 TYR A N 1
ATOM 791 C CA . TYR A 1 93 ? -10.232 1.975 5.398 1.00 91.50 93 TYR A CA 1
ATOM 792 C C . TYR A 1 93 ? -11.049 0.691 5.574 1.00 91.50 93 TYR A C 1
ATOM 794 O O . TYR A 1 93 ? -11.997 0.680 6.358 1.00 91.50 93 TYR A O 1
ATOM 802 N N . ILE A 1 94 ? -10.633 -0.402 4.927 1.00 88.88 94 ILE A N 1
ATOM 803 C CA . ILE A 1 94 ? -11.327 -1.698 4.988 1.00 88.88 94 ILE A CA 1
ATOM 804 C C . ILE A 1 94 ? -11.434 -2.200 6.432 1.00 88.88 94 ILE A C 1
ATOM 806 O O . ILE A 1 94 ? -12.518 -2.547 6.896 1.00 88.88 94 ILE A O 1
ATOM 810 N N . PHE A 1 95 ? -10.336 -2.186 7.191 1.00 86.00 95 PHE A N 1
ATOM 811 C CA . PHE A 1 95 ? -10.376 -2.628 8.583 1.00 86.00 95 PHE A CA 1
ATOM 812 C C . PHE A 1 95 ? -11.231 -1.723 9.469 1.00 86.00 95 PHE A C 1
ATOM 814 O O . PHE A 1 95 ? -11.892 -2.224 10.376 1.00 86.00 95 PHE A O 1
ATOM 821 N N . ALA A 1 96 ? -11.249 -0.410 9.228 1.00 89.56 96 ALA A N 1
ATOM 822 C CA . ALA A 1 96 ? -12.125 0.489 9.968 1.00 89.56 96 ALA A CA 1
ATOM 823 C C . ALA A 1 96 ? -13.610 0.181 9.708 1.00 89.56 96 ALA A C 1
ATOM 825 O O . ALA A 1 96 ? -14.383 0.165 10.669 1.00 89.56 96 ALA A O 1
ATOM 826 N N . GLU A 1 97 ? -13.995 -0.115 8.460 1.00 89.31 97 GLU A N 1
ATOM 827 C CA . GLU A 1 97 ? -15.354 -0.572 8.127 1.00 89.31 97 GLU A CA 1
ATOM 828 C C . GLU A 1 97 ? -15.681 -1.890 8.847 1.00 89.31 97 GLU A C 1
ATOM 830 O O . GLU A 1 97 ? -16.674 -1.949 9.573 1.00 89.31 97 GLU A O 1
ATOM 835 N N . ILE A 1 98 ? -14.800 -2.897 8.770 1.00 86.75 98 ILE A N 1
ATOM 836 C CA . ILE A 1 98 ? -14.992 -4.201 9.433 1.00 86.75 98 ILE A CA 1
ATOM 837 C C . ILE A 1 98 ? -15.168 -4.040 10.950 1.00 86.75 98 ILE A C 1
ATOM 839 O O . ILE A 1 98 ? -16.072 -4.631 11.542 1.00 86.75 98 ILE A O 1
ATOM 843 N N . LEU A 1 99 ? -14.327 -3.234 11.609 1.00 86.81 99 LEU A N 1
ATOM 844 C CA . LEU A 1 99 ? -14.425 -3.009 13.055 1.00 86.81 99 LEU A CA 1
ATOM 845 C C . LEU A 1 99 ? -15.761 -2.366 13.442 1.00 86.81 99 LEU A C 1
ATOM 847 O O . LEU A 1 99 ? -16.355 -2.756 14.448 1.00 86.81 99 LEU A O 1
ATOM 851 N N . ILE A 1 100 ? -16.239 -1.403 12.651 1.00 87.62 100 ILE A N 1
ATOM 852 C CA . ILE A 1 100 ? -17.516 -0.723 12.898 1.00 87.62 100 ILE A CA 1
ATOM 853 C C . ILE A 1 100 ? -18.696 -1.657 12.644 1.00 87.62 100 ILE A C 1
ATOM 855 O O . ILE A 1 100 ? -19.634 -1.689 13.444 1.00 87.62 100 ILE A O 1
ATOM 859 N N . GLU A 1 101 ? -18.659 -2.422 11.557 1.00 87.50 101 GLU A N 1
ATOM 860 C CA . GLU A 1 101 ? -19.725 -3.350 11.192 1.00 87.50 101 GLU A CA 1
ATOM 861 C C . GLU A 1 101 ? -19.867 -4.475 12.225 1.00 87.50 101 GLU A C 1
ATOM 863 O O . GLU A 1 101 ? -20.968 -4.746 12.715 1.00 87.50 101 GLU A O 1
ATOM 868 N N . LEU A 1 102 ? -18.739 -5.048 12.658 1.00 86.56 102 LEU A N 1
ATOM 869 C CA . LEU A 1 102 ? -18.690 -6.095 13.680 1.00 86.56 102 LEU A CA 1
ATOM 870 C C . LEU A 1 102 ? -18.810 -5.561 15.115 1.00 86.56 102 LEU A C 1
ATOM 872 O O . LEU A 1 102 ? -18.839 -6.342 16.067 1.00 86.56 102 LEU A O 1
ATOM 876 N N . LYS A 1 103 ? -18.904 -4.237 15.292 1.00 87.88 103 LYS A N 1
ATOM 877 C CA . LYS A 1 103 ? -18.989 -3.549 16.591 1.00 87.88 103 LYS A CA 1
ATOM 878 C C . LYS A 1 103 ? -17.825 -3.865 17.531 1.00 87.88 103 LYS A C 1
ATOM 880 O O . LYS A 1 103 ? -17.990 -3.885 18.754 1.00 87.88 103 LYS A O 1
ATOM 885 N N . ILE A 1 104 ? -16.649 -4.099 16.964 1.00 84.88 104 ILE A N 1
ATOM 886 C CA . ILE A 1 104 ? -15.428 -4.397 17.702 1.00 84.88 104 ILE A CA 1
ATOM 887 C C . ILE A 1 104 ? -14.813 -3.085 18.193 1.00 84.88 104 ILE A C 1
ATOM 889 O O . ILE A 1 104 ? -14.784 -2.072 17.498 1.00 84.88 104 ILE A O 1
ATOM 893 N N . SER A 1 105 ? -14.309 -3.100 19.425 1.00 84.00 105 SER A N 1
ATOM 894 C CA . SER A 1 105 ? -13.624 -1.944 19.995 1.00 84.00 105 SER A CA 1
ATOM 895 C C . SER A 1 105 ? -12.330 -1.637 19.240 1.00 84.00 105 SER A C 1
ATOM 897 O O . SER A 1 105 ? -11.519 -2.534 19.015 1.00 84.00 105 SER A O 1
ATOM 899 N N . VAL A 1 106 ? -12.085 -0.360 18.934 1.00 80.50 106 VAL A N 1
ATOM 900 C CA . VAL A 1 106 ? -10.844 0.101 18.280 1.00 80.50 106 VAL A CA 1
ATOM 901 C C . VAL A 1 106 ? -9.583 -0.305 19.047 1.00 80.50 106 VAL A C 1
ATOM 903 O O . VAL A 1 106 ? -8.541 -0.556 18.452 1.00 80.50 106 VAL A O 1
ATOM 906 N N . TRP A 1 107 ? -9.682 -0.453 20.370 1.00 81.69 107 TRP A N 1
ATOM 907 C CA . TRP A 1 107 ? -8.573 -0.887 21.221 1.00 81.69 107 TRP A CA 1
ATOM 908 C C . TRP A 1 107 ? -8.116 -2.324 20.938 1.00 81.69 107 TRP A C 1
ATOM 910 O O . TRP A 1 107 ? -7.000 -2.687 21.295 1.00 81.69 107 TRP A O 1
ATOM 920 N N . LEU A 1 108 ? -8.950 -3.131 20.274 1.00 81.69 108 LEU A N 1
ATOM 921 C CA . LEU A 1 108 ? -8.606 -4.481 19.827 1.00 81.69 108 LEU A CA 1
ATOM 922 C C . LEU A 1 108 ? -7.971 -4.500 18.427 1.00 81.69 108 LEU A C 1
ATOM 924 O O . LEU A 1 108 ? -7.484 -5.547 18.004 1.00 81.69 108 LEU A O 1
ATOM 928 N N . ALA A 1 109 ? -7.920 -3.363 17.720 1.00 77.25 109 ALA A N 1
ATOM 929 C CA . ALA A 1 109 ? -7.328 -3.272 16.386 1.00 77.25 109 ALA A CA 1
ATOM 930 C C . ALA A 1 109 ? -5.857 -3.737 16.330 1.00 77.25 109 ALA A C 1
ATOM 932 O O . ALA A 1 109 ? -5.542 -4.507 15.424 1.00 77.25 109 ALA A O 1
ATOM 933 N N . PRO A 1 110 ? -4.963 -3.391 17.287 1.00 78.06 110 PRO A N 1
ATOM 934 C CA . PRO A 1 110 ? -3.593 -3.913 17.285 1.00 78.06 110 PRO A CA 1
ATOM 935 C C . PRO A 1 110 ? -3.529 -5.438 17.410 1.00 78.06 110 PRO A C 1
ATOM 937 O O . PRO A 1 110 ? -2.685 -6.070 16.780 1.00 78.06 110 PRO A O 1
ATOM 940 N N . PHE A 1 111 ? -4.425 -6.037 18.200 1.00 79.00 111 PHE A N 1
ATOM 941 C CA . PHE A 1 111 ? -4.460 -7.485 18.403 1.00 79.00 111 PHE A CA 1
ATOM 942 C C . PHE A 1 111 ? -4.959 -8.216 17.156 1.00 79.00 111 PHE A C 1
ATOM 944 O O . PHE A 1 111 ? -4.358 -9.204 16.748 1.00 79.00 111 PHE A O 1
ATOM 951 N N . LEU A 1 112 ? -6.015 -7.705 16.516 1.00 75.75 112 LEU A N 1
ATOM 952 C CA . LEU A 1 112 ? -6.512 -8.246 15.249 1.00 75.75 112 LEU A CA 1
ATOM 953 C C . LEU A 1 112 ? -5.476 -8.104 14.135 1.00 75.75 112 LEU A C 1
ATOM 955 O O . LEU A 1 112 ? -5.231 -9.058 13.402 1.00 75.75 112 LEU A O 1
ATOM 959 N N . PHE A 1 113 ? -4.821 -6.946 14.058 1.00 75.19 113 PHE A N 1
ATOM 960 C CA . PHE A 1 113 ? -3.735 -6.708 13.118 1.00 75.19 113 PHE A CA 1
ATOM 961 C C . PHE A 1 113 ? -2.583 -7.702 13.319 1.00 75.19 113 PHE A C 1
ATOM 963 O O . PHE A 1 113 ? -2.149 -8.351 12.368 1.00 75.19 113 PHE A O 1
ATOM 970 N N . TYR A 1 114 ? -2.139 -7.884 14.565 1.00 76.06 114 TYR A N 1
ATOM 971 C CA . TYR A 1 114 ? -1.117 -8.869 14.908 1.00 76.06 114 TYR A CA 1
ATOM 972 C C . TYR A 1 114 ? -1.562 -10.297 14.567 1.00 76.06 114 TYR A C 1
ATOM 974 O O . TYR A 1 114 ? -0.798 -11.043 13.963 1.00 76.06 114 TYR A O 1
ATOM 982 N N . ALA A 1 115 ? -2.802 -10.674 14.889 1.00 75.31 115 ALA A N 1
ATOM 983 C CA . ALA A 1 115 ? -3.338 -11.997 14.588 1.00 75.31 115 ALA A CA 1
ATOM 984 C C . ALA A 1 115 ? -3.364 -12.282 13.079 1.00 75.31 115 ALA A C 1
ATOM 986 O O . ALA A 1 115 ? -2.992 -13.377 12.669 1.00 75.31 115 ALA A O 1
ATOM 987 N N . ILE A 1 116 ? -3.743 -11.309 12.248 1.00 72.62 116 ILE A N 1
ATOM 988 C CA . ILE A 1 116 ? -3.710 -11.444 10.784 1.00 72.62 116 ILE A CA 1
ATOM 989 C C . ILE A 1 116 ? -2.266 -11.571 10.298 1.00 72.62 116 ILE A C 1
ATOM 991 O O . ILE A 1 116 ? -1.966 -12.443 9.488 1.00 72.62 116 ILE A O 1
ATOM 995 N N . GLN A 1 117 ? -1.352 -10.760 10.838 1.00 71.00 117 GLN A N 1
ATOM 996 C CA . GLN A 1 117 ? 0.056 -10.825 10.462 1.00 71.00 117 GLN A CA 1
ATOM 997 C C . GLN A 1 117 ? 0.682 -12.184 10.811 1.00 71.00 117 GLN A C 1
ATOM 999 O O . GLN A 1 117 ? 1.437 -12.720 10.015 1.00 71.00 117 GLN A O 1
ATOM 1004 N N . GLN A 1 118 ? 0.369 -12.766 11.972 1.00 70.38 118 GLN A N 1
ATOM 1005 C CA . GLN A 1 118 ? 0.923 -14.061 12.393 1.00 70.38 118 GLN A CA 1
ATOM 1006 C C . GLN A 1 118 ? 0.282 -15.272 11.696 1.00 70.38 118 GLN A C 1
ATOM 1008 O O . GLN A 1 118 ? 0.778 -16.385 11.858 1.00 70.38 118 GLN A O 1
ATOM 1013 N N . ASN A 1 119 ? -0.800 -15.085 10.932 1.00 66.38 119 ASN A N 1
ATOM 1014 C CA . ASN A 1 119 ? -1.516 -16.165 10.252 1.00 66.38 119 ASN A CA 1
ATOM 1015 C C . ASN A 1 119 ? -1.402 -16.043 8.721 1.00 66.38 119 ASN A C 1
ATOM 1017 O O . ASN A 1 119 ? -2.381 -15.695 8.055 1.00 66.38 119 ASN A O 1
ATOM 1021 N N . PRO A 1 120 ? -0.245 -16.404 8.131 1.00 58.50 120 PRO A N 1
ATOM 1022 C CA . PRO A 1 120 ? -0.064 -16.415 6.677 1.00 58.50 120 PRO A CA 1
ATOM 1023 C C . PRO A 1 120 ? -1.052 -17.353 5.952 1.00 58.50 120 PRO A C 1
ATOM 1025 O O . PRO A 1 120 ? -1.290 -17.221 4.756 1.00 58.50 120 PRO A O 1
ATOM 1028 N N . SER A 1 121 ? -1.691 -18.288 6.662 1.00 53.53 121 SER A N 1
ATOM 1029 C CA . SER A 1 121 ? -2.659 -19.240 6.102 1.00 53.53 121 SER A CA 1
ATOM 1030 C C . SER A 1 121 ? -3.970 -18.620 5.604 1.00 53.53 121 SER A C 1
ATOM 1032 O O . SER A 1 121 ? -4.661 -19.269 4.821 1.00 53.53 121 SER A O 1
ATOM 1034 N N . MET A 1 122 ? -4.317 -17.386 5.997 1.00 56.12 122 MET A N 1
ATOM 1035 C CA . MET A 1 122 ? -5.541 -16.727 5.504 1.00 56.12 122 MET A CA 1
ATOM 1036 C C . MET A 1 122 ? -5.457 -16.348 4.015 1.00 56.12 122 MET A C 1
ATOM 1038 O O . MET A 1 122 ? -6.487 -16.177 3.370 1.00 56.12 122 MET A O 1
ATOM 1042 N N . GLY A 1 123 ? -4.242 -16.281 3.461 1.00 52.94 123 GLY A N 1
ATOM 1043 C CA . GLY A 1 123 ? -3.959 -15.971 2.064 1.00 52.94 123 GLY A CA 1
ATOM 1044 C C . GLY A 1 123 ? -3.086 -17.028 1.387 1.00 52.94 123 GLY A C 1
ATOM 1045 O O . GLY A 1 123 ? -2.055 -16.692 0.821 1.00 52.94 123 GLY A O 1
ATOM 1046 N N . PHE A 1 124 ? -3.432 -18.317 1.492 1.00 56.91 124 PHE A N 1
ATOM 1047 C CA . PHE A 1 124 ? -2.656 -19.430 0.903 1.00 56.91 124 PHE A CA 1
ATOM 1048 C C . PHE A 1 124 ? -1.198 -19.560 1.398 1.00 56.91 124 PHE A C 1
ATOM 1050 O O . PHE A 1 124 ? -0.347 -20.099 0.697 1.00 56.91 124 PHE A O 1
ATOM 1057 N N . GLY A 1 125 ? -0.896 -19.112 2.618 1.00 58.91 125 GLY A N 1
ATOM 1058 C CA . GLY A 1 125 ? 0.470 -19.114 3.156 1.00 58.91 125 GLY A CA 1
ATOM 1059 C C . GLY A 1 125 ? 1.259 -17.841 2.835 1.00 58.91 125 GLY A C 1
ATOM 1060 O O . GLY A 1 125 ? 2.403 -17.719 3.271 1.00 58.91 125 GLY A O 1
ATOM 1061 N N . GLU A 1 126 ? 0.653 -16.889 2.124 1.00 60.69 126 GLU A N 1
ATOM 1062 C CA . GLU A 1 126 ? 1.240 -15.596 1.795 1.00 60.69 126 GLU A CA 1
ATOM 1063 C C . GLU A 1 126 ? 0.794 -14.498 2.761 1.00 60.69 126 GLU A C 1
ATOM 1065 O O . GLU A 1 126 ? -0.322 -14.471 3.285 1.00 60.69 126 GLU A O 1
ATOM 1070 N N . TRP A 1 127 ? 1.684 -13.533 2.964 1.00 66.50 127 TRP A N 1
ATOM 1071 C CA . TRP A 1 127 ? 1.392 -12.345 3.754 1.00 66.50 127 TRP A CA 1
ATOM 1072 C C . TRP A 1 127 ? 0.423 -11.447 2.976 1.00 66.50 127 TRP A C 1
ATOM 1074 O O . TRP A 1 127 ? 0.699 -11.058 1.843 1.00 66.50 127 TRP A O 1
ATOM 1084 N N . MET A 1 128 ? -0.709 -11.093 3.589 1.00 66.19 128 MET A N 1
ATOM 1085 C CA . MET A 1 128 ? -1.696 -10.174 2.995 1.00 66.19 128 MET A CA 1
ATOM 1086 C C . MET A 1 128 ? -1.267 -8.699 3.073 1.00 66.19 128 MET A C 1
ATOM 1088 O O . MET A 1 128 ? -1.759 -7.847 2.337 1.00 66.19 128 MET A O 1
ATOM 1092 N N . ILE A 1 129 ? -0.370 -8.402 4.014 1.00 67.75 129 ILE A N 1
ATOM 1093 C CA . ILE A 1 129 ? 0.139 -7.084 4.402 1.00 67.75 129 ILE A CA 1
ATOM 1094 C C . ILE A 1 129 ? 1.636 -7.308 4.695 1.00 67.75 129 ILE A C 1
ATOM 1096 O O . ILE A 1 129 ? 1.934 -8.308 5.355 1.00 67.75 129 ILE A O 1
ATOM 1100 N N . PRO A 1 130 ? 2.593 -6.461 4.246 1.00 62.19 130 PRO A N 1
ATOM 1101 C CA . PRO A 1 130 ? 2.458 -5.017 4.031 1.00 62.19 130 PRO A CA 1
ATOM 1102 C C . PRO A 1 130 ? 2.958 -4.487 2.669 1.00 62.19 130 PRO A C 1
ATOM 1104 O O . PRO A 1 130 ? 3.201 -3.286 2.540 1.00 62.19 130 PRO A O 1
ATOM 1107 N N . GLY A 1 131 ? 3.210 -5.338 1.677 1.00 74.12 131 GLY A N 1
ATOM 1108 C CA . GLY A 1 131 ? 3.946 -4.928 0.483 1.00 74.12 131 GLY A CA 1
ATOM 1109 C C . GLY A 1 131 ? 3.205 -3.940 -0.424 1.00 74.12 131 GLY A C 1
ATOM 1110 O O . GLY A 1 131 ? 1.975 -3.931 -0.502 1.00 74.12 131 GLY A O 1
ATOM 1111 N N . PHE A 1 132 ? 3.961 -3.116 -1.155 1.00 82.06 132 PHE A N 1
ATOM 1112 C CA . PHE A 1 132 ? 3.437 -2.453 -2.354 1.00 82.06 132 PHE A CA 1
ATOM 1113 C C . PHE A 1 132 ? 3.723 -3.358 -3.550 1.00 82.06 132 PHE A C 1
ATOM 1115 O O . PHE A 1 132 ? 4.829 -3.351 -4.095 1.00 82.06 132 PHE A O 1
ATOM 1122 N N . GLU A 1 133 ? 2.739 -4.191 -3.871 1.00 83.19 133 GLU A N 1
ATOM 1123 C CA . GLU A 1 133 ? 2.854 -5.326 -4.785 1.00 83.19 133 GLU A CA 1
ATOM 1124 C C . GLU A 1 133 ? 1.469 -5.777 -5.267 1.00 83.19 133 GLU A C 1
ATOM 1126 O O . GLU A 1 133 ? 0.445 -5.419 -4.678 1.00 83.19 133 GLU A O 1
ATOM 1131 N N . THR A 1 134 ? 1.430 -6.595 -6.318 1.00 82.25 134 THR A N 1
ATOM 1132 C CA . THR A 1 134 ? 0.187 -7.034 -6.966 1.00 82.25 134 THR A CA 1
ATOM 1133 C C . THR A 1 134 ? -0.775 -7.746 -6.012 1.00 82.25 134 THR A C 1
ATOM 1135 O O . THR A 1 134 ? -1.976 -7.469 -6.032 1.00 82.25 134 THR A O 1
ATOM 1138 N N . LYS A 1 135 ? -0.275 -8.619 -5.125 1.00 80.62 135 LYS A N 1
ATOM 1139 C CA . LYS A 1 135 ? -1.130 -9.364 -4.182 1.00 80.62 135 LYS A CA 1
ATOM 1140 C C . LYS A 1 135 ? -1.869 -8.457 -3.198 1.00 80.62 135 LYS A C 1
ATOM 1142 O O . LYS A 1 135 ? -3.026 -8.726 -2.886 1.00 80.62 135 LYS A O 1
ATOM 1147 N N . SER A 1 136 ? -1.271 -7.336 -2.796 1.00 80.00 136 SER A N 1
ATOM 1148 C CA . SER A 1 136 ? -1.946 -6.350 -1.946 1.00 80.00 136 SER A CA 1
ATOM 1149 C C . SER A 1 136 ? -3.198 -5.795 -2.619 1.00 80.00 136 SER A C 1
ATOM 1151 O O . SER A 1 136 ? -4.232 -5.672 -1.973 1.00 80.00 136 SER A O 1
ATOM 1153 N N . PHE A 1 137 ? -3.147 -5.527 -3.926 1.00 79.88 137 PHE A N 1
ATOM 1154 C CA . PHE A 1 137 ? -4.310 -5.058 -4.685 1.00 79.88 137 PHE A CA 1
ATOM 1155 C C . PHE A 1 137 ? -5.378 -6.146 -4.825 1.00 79.88 137 PHE A C 1
ATOM 1157 O O . PHE A 1 137 ? -6.564 -5.848 -4.696 1.00 79.88 137 PHE A O 1
ATOM 1164 N N . ALA A 1 138 ? -4.971 -7.401 -5.033 1.00 81.81 138 ALA A N 1
ATOM 1165 C CA . ALA A 1 138 ? -5.900 -8.527 -5.099 1.00 81.81 138 ALA A CA 1
ATOM 1166 C C . ALA A 1 138 ? -6.675 -8.704 -3.782 1.00 81.81 138 ALA A C 1
ATOM 1168 O O . ALA A 1 138 ? -7.901 -8.796 -3.798 1.00 81.81 138 ALA A O 1
ATOM 1169 N N . TYR A 1 139 ? -5.991 -8.671 -2.635 1.00 80.06 139 TYR A N 1
ATOM 1170 C CA . TYR A 1 139 ? -6.656 -8.754 -1.334 1.00 80.06 139 TYR A CA 1
ATOM 1171 C C . TYR A 1 139 ? -7.560 -7.548 -1.061 1.00 80.06 139 TYR A C 1
ATOM 1173 O O . TYR A 1 139 ? -8.685 -7.729 -0.605 1.00 80.06 139 TYR A O 1
ATOM 1181 N N . LEU A 1 140 ? -7.119 -6.330 -1.390 1.00 82.81 140 LEU A N 1
ATOM 1182 C CA . LEU A 1 140 ? -7.957 -5.134 -1.257 1.00 82.81 140 LEU A CA 1
ATOM 1183 C C . LEU A 1 140 ? -9.262 -5.252 -2.058 1.00 82.81 140 LEU A C 1
ATOM 1185 O O . LEU A 1 140 ? -10.306 -4.835 -1.569 1.00 82.81 140 LEU A O 1
ATOM 1189 N N . ALA A 1 141 ? -9.223 -5.850 -3.253 1.00 81.75 141 ALA A N 1
ATOM 1190 C CA . ALA A 1 141 ? -10.423 -6.086 -4.052 1.00 81.75 141 ALA A CA 1
ATOM 1191 C C . ALA A 1 141 ? -11.372 -7.116 -3.415 1.00 81.75 141 ALA A C 1
ATOM 1193 O O . ALA A 1 141 ? -12.582 -6.946 -3.500 1.00 81.75 141 ALA A O 1
ATOM 1194 N N . VAL A 1 142 ? -10.837 -8.154 -2.763 1.00 81.56 142 VAL A N 1
ATOM 1195 C CA . VAL A 1 142 ? -11.638 -9.200 -2.098 1.00 81.56 142 VAL A CA 1
ATOM 1196 C C . VAL A 1 142 ? -12.291 -8.696 -0.811 1.00 81.56 142 VAL A C 1
ATOM 1198 O O . VAL A 1 142 ? -13.439 -9.025 -0.542 1.00 81.56 142 VAL A O 1
ATOM 1201 N N . PHE A 1 143 ? -11.571 -7.920 0.002 1.00 78.38 143 PHE A N 1
ATOM 1202 C CA . PHE A 1 143 ? -12.090 -7.430 1.285 1.00 78.38 143 PHE A CA 1
ATOM 1203 C C . PHE A 1 143 ? -12.816 -6.083 1.182 1.00 78.38 143 PHE A C 1
ATOM 1205 O O . PHE A 1 143 ? -13.469 -5.674 2.137 1.00 78.38 143 PHE A O 1
ATOM 1212 N N . GLY A 1 144 ? -12.668 -5.375 0.060 1.00 73.94 144 GLY A N 1
ATOM 1213 C CA . GLY A 1 144 ? -13.310 -4.085 -0.192 1.00 73.94 144 GLY A CA 1
ATOM 1214 C C . GLY A 1 144 ? -14.628 -4.158 -0.970 1.00 73.94 144 GLY A C 1
ATOM 1215 O O . GLY A 1 144 ? -15.237 -3.108 -1.176 1.00 73.94 144 GLY A O 1
ATOM 1216 N N . SER A 1 145 ? -15.039 -5.345 -1.433 1.00 66.94 145 SER A N 1
ATOM 1217 C CA . SER A 1 145 ? -16.309 -5.602 -2.135 1.00 66.94 145 SER A CA 1
ATOM 1218 C C . SER A 1 145 ? -17.437 -5.959 -1.177 1.00 66.94 145 SER A C 1
ATOM 1220 O O . SER A 1 145 ? -18.560 -5.453 -1.386 1.00 66.94 145 SER A O 1
#

pLDDT: mean 81.53, std 10.97, range [49.41, 92.75]

Sequence (145 aa):
MVLTQRKYFFVCYFTIFLLLILNFLFFEKNECSVLVTARHFVDPNWIKGDWWLSTGIEYESLFNFFAGTLYKISNFSLTFILGRLFVYSLWSYIFAEILIELKISVWLAPFLFYAIQQNPSMGFGEWMIPGFETKSFAYLAVFGS